Protein AF-A0A7X9U4Y9-F1 (afdb_monomer_lite)

Foldseek 3Di:
DDDPPPPQPDQDDDDDPVQAPPPPPDPPGPVVVNVVSNVVNVVVVVVVVVVVVVVD
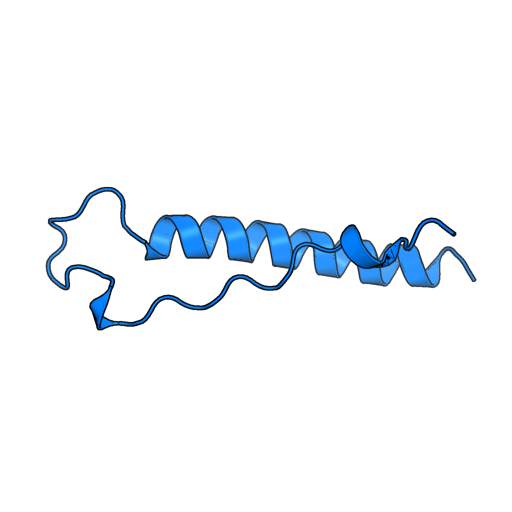
Radius of gyration: 15.99 Å; chains: 1; bounding box: 38×28×39 Å

Structure (mmCIF, N/CA/C/O backbone):
data_AF-A0A7X9U4Y9-F1
#
_entry.id   AF-A0A7X9U4Y9-F1
#
loop_
_atom_site.group_PDB
_atom_site.id
_atom_site.type_symbol
_atom_site.label_atom_id
_atom_site.label_alt_id
_atom_site.label_comp_id
_atom_site.label_asym_id
_atom_site.label_entity_id
_atom_site.label_seq_id
_atom_site.pdbx_PDB_ins_code
_atom_site.Cartn_x
_atom_site.Cartn_y
_atom_site.Cartn_z
_atom_site.occupancy
_atom_site.B_iso_or_equiv
_atom_site.auth_seq_id
_atom_site.auth_comp_id
_atom_site.auth_asym_id
_atom_site.auth_atom_id
_atom_site.pdbx_PDB_model_num
ATOM 1 N N . MET A 1 1 ? -23.531 20.386 4.575 1.00 45.12 1 MET A N 1
ATOM 2 C CA . MET A 1 1 ? -23.144 19.084 5.160 1.00 45.12 1 MET A CA 1
ATOM 3 C C . MET A 1 1 ? -21.787 18.702 4.584 1.00 45.12 1 MET A C 1
ATOM 5 O O . MET A 1 1 ? -21.729 18.269 3.443 1.00 45.12 1 MET A O 1
ATOM 9 N N . GLN A 1 2 ? -20.691 18.977 5.292 1.00 49.84 2 GLN A N 1
ATOM 10 C CA . GLN A 1 2 ? -19.345 18.656 4.803 1.00 49.84 2 GLN A CA 1
ATOM 11 C C . GLN A 1 2 ? -18.997 17.246 5.282 1.00 49.84 2 GLN A C 1
ATOM 13 O O . GLN A 1 2 ? -18.808 17.010 6.472 1.00 49.84 2 GLN A O 1
ATOM 18 N N . ASN A 1 3 ? -19.028 16.291 4.355 1.00 51.28 3 ASN A N 1
ATOM 19 C CA . ASN A 1 3 ? -18.776 14.884 4.623 1.00 51.28 3 ASN A CA 1
ATOM 20 C C . ASN A 1 3 ? -17.277 14.704 4.929 1.00 51.28 3 ASN A C 1
ATOM 22 O O . ASN A 1 3 ? -16.438 14.753 4.034 1.00 51.28 3 ASN A O 1
ATOM 26 N N . LEU A 1 4 ? -16.932 14.552 6.210 1.00 56.97 4 LEU A N 1
ATOM 27 C CA . LEU A 1 4 ? -15.551 14.461 6.704 1.00 56.97 4 LEU A CA 1
ATOM 28 C C . LEU A 1 4 ? -14.890 13.094 6.415 1.00 56.97 4 LEU A C 1
ATOM 30 O O . LEU A 1 4 ? -13.788 12.821 6.889 1.00 56.97 4 LEU A O 1
ATOM 34 N N . SER A 1 5 ? -15.554 12.233 5.637 1.00 55.69 5 SER A N 1
ATOM 35 C CA . SER A 1 5 ? -15.082 10.884 5.303 1.00 55.69 5 SER A CA 1
ATOM 36 C C . SER A 1 5 ? -13.962 10.879 4.248 1.00 55.69 5 SER A C 1
ATOM 38 O O . SER A 1 5 ? -13.237 9.898 4.110 1.00 55.69 5 SER A O 1
ATOM 40 N N . SER A 1 6 ? -13.737 12.001 3.555 1.00 55.81 6 SER A N 1
ATOM 41 C CA . SER A 1 6 ? -12.730 12.125 2.487 1.00 55.81 6 SER A CA 1
ATOM 42 C C . SER A 1 6 ? -11.284 12.309 2.972 1.00 55.81 6 SER A C 1
ATOM 44 O O . SER A 1 6 ? -10.376 12.388 2.152 1.00 55.81 6 SER A O 1
ATOM 46 N N . GLN A 1 7 ? -11.037 12.411 4.285 1.00 62.31 7 GLN A N 1
ATOM 47 C CA . GLN A 1 7 ? -9.700 12.724 4.823 1.00 62.31 7 GLN A CA 1
ATOM 48 C C . GLN A 1 7 ? -8.838 11.492 5.137 1.00 62.31 7 GLN A C 1
ATOM 50 O O . GLN A 1 7 ? -7.701 11.633 5.591 1.00 62.31 7 GLN A O 1
ATOM 55 N N . ILE A 1 8 ? -9.358 10.274 4.949 1.00 65.75 8 ILE A N 1
ATOM 56 C CA . ILE A 1 8 ? -8.546 9.063 5.105 1.00 65.75 8 ILE A CA 1
ATOM 57 C C . ILE A 1 8 ? -7.966 8.723 3.738 1.00 65.75 8 ILE A C 1
ATOM 59 O O . ILE A 1 8 ? -8.749 8.409 2.840 1.00 65.75 8 ILE A O 1
ATOM 63 N N . PRO A 1 9 ? -6.634 8.727 3.555 1.00 69.75 9 PRO A N 1
ATOM 64 C CA . PRO A 1 9 ? -6.078 8.146 2.347 1.00 69.75 9 PRO A CA 1
ATOM 65 C C . PRO A 1 9 ? -6.552 6.695 2.259 1.00 69.75 9 PRO A C 1
ATOM 67 O O . PRO A 1 9 ? -6.503 5.947 3.244 1.00 69.75 9 PRO A O 1
ATOM 70 N N . GLN A 1 10 ? -7.071 6.308 1.097 1.00 78.69 10 GLN A N 1
ATOM 71 C CA . GLN A 1 10 ? -7.450 4.923 0.863 1.00 78.69 10 GLN A CA 1
ATOM 72 C C . GLN A 1 10 ? -6.194 4.057 0.777 1.00 78.69 10 GLN A C 1
ATOM 74 O O . GLN A 1 10 ? -5.104 4.539 0.456 1.00 78.69 10 GLN A O 1
ATOM 79 N N . LYS A 1 11 ? -6.340 2.777 1.132 1.00 84.19 11 LYS A N 1
ATOM 80 C CA . LYS A 1 11 ? -5.231 1.828 1.055 1.00 84.19 11 LYS A CA 1
ATOM 81 C C . LYS A 1 11 ? -4.762 1.778 -0.402 1.00 84.19 11 LYS A C 1
ATOM 83 O O . LYS A 1 11 ? -5.611 1.556 -1.262 1.00 84.19 11 LYS A O 1
ATOM 88 N N . PRO A 1 12 ? -3.463 1.971 -0.685 1.00 85.50 12 PRO A N 1
ATOM 89 C CA . PRO A 1 12 ? -2.987 1.901 -2.057 1.00 85.50 12 PRO A CA 1
ATOM 90 C C . PRO A 1 12 ? -3.258 0.506 -2.621 1.00 85.50 12 PRO A C 1
ATOM 92 O O . PRO A 1 12 ? -3.114 -0.502 -1.918 1.00 85.50 12 PRO A O 1
ATOM 95 N N . GLU A 1 13 ? -3.668 0.456 -3.882 1.00 82.88 13 GLU A N 1
ATOM 96 C CA . GLU A 1 13 ? -3.877 -0.801 -4.587 1.00 82.88 13 GLU A CA 1
ATOM 97 C C . GLU A 1 13 ? -2.531 -1.426 -4.931 1.00 82.88 13 GLU A C 1
ATOM 99 O O . GLU A 1 13 ? -1.593 -0.749 -5.354 1.00 82.88 13 GLU A O 1
ATOM 104 N N . LYS A 1 14 ? -2.420 -2.734 -4.687 1.00 83.69 14 LYS A N 1
ATOM 105 C CA . LYS A 1 14 ? -1.188 -3.469 -4.953 1.00 83.69 14 LYS A CA 1
ATOM 106 C C . LYS A 1 14 ? -1.005 -3.562 -6.472 1.00 83.69 14 LYS A C 1
ATOM 108 O O . LYS A 1 14 ? -1.900 -4.111 -7.120 1.00 83.69 14 LYS A O 1
ATOM 113 N N . PRO A 1 15 ? 0.124 -3.090 -7.031 1.00 79.31 15 PRO A N 1
ATOM 114 C CA . PRO A 1 15 ? 0.379 -3.219 -8.458 1.00 79.31 15 PRO A CA 1
ATOM 115 C C . PRO A 1 15 ? 0.419 -4.700 -8.839 1.00 79.31 15 PRO A C 1
ATOM 117 O O . PRO A 1 15 ? 0.817 -5.561 -8.038 1.00 79.31 15 PRO A O 1
ATOM 120 N N . LYS A 1 16 ? -0.018 -5.014 -10.059 1.00 75.81 16 LYS A N 1
ATOM 121 C CA . LYS A 1 16 ? 0.070 -6.386 -10.571 1.00 75.81 16 LYS A CA 1
ATOM 122 C C . LYS A 1 16 ? 1.537 -6.740 -10.797 1.00 75.81 16 LYS A C 1
ATOM 124 O O . LYS A 1 16 ? 2.357 -5.874 -11.095 1.00 75.81 16 LYS A O 1
ATOM 129 N N . SER A 1 17 ? 1.864 -8.023 -10.678 1.00 66.88 17 SER A N 1
ATOM 130 C CA . SER A 1 17 ? 3.226 -8.515 -10.912 1.00 66.88 17 SER A CA 1
ATOM 131 C C . SER A 1 17 ? 3.740 -8.159 -12.314 1.00 66.88 17 SER A C 1
ATOM 133 O O . SER A 1 17 ? 4.927 -7.894 -12.458 1.00 66.88 17 SER A O 1
ATOM 135 N N . ASP A 1 18 ? 2.840 -8.071 -13.300 1.00 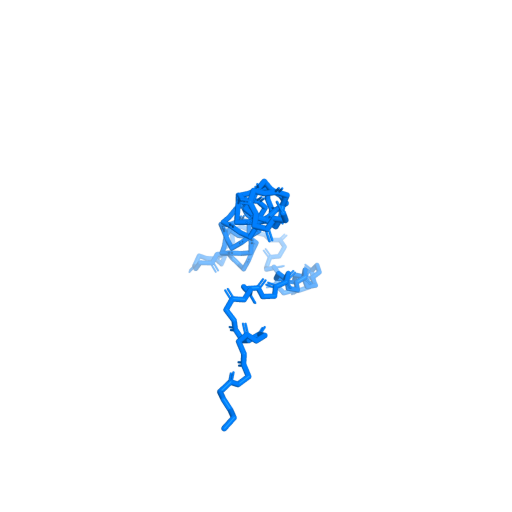65.62 18 ASP A N 1
ATOM 136 C CA . ASP A 1 18 ? 3.130 -7.699 -14.692 1.00 65.62 18 ASP A CA 1
ATOM 137 C C . ASP A 1 18 ? 3.369 -6.195 -14.920 1.00 65.62 18 ASP A C 1
ATOM 139 O O . ASP A 1 18 ? 3.911 -5.818 -15.954 1.00 65.62 18 ASP A O 1
ATOM 143 N N . GLU A 1 19 ? 2.992 -5.317 -13.980 1.00 68.56 19 GLU A N 1
ATOM 144 C CA . GLU A 1 19 ? 3.257 -3.869 -14.101 1.00 68.56 19 GLU A CA 1
ATOM 145 C C . GLU A 1 19 ? 4.675 -3.490 -13.673 1.00 68.56 19 GLU A C 1
ATOM 147 O O . GLU A 1 19 ? 5.163 -2.394 -13.948 1.00 68.56 19 GLU A O 1
ATOM 152 N N . CYS A 1 20 ? 5.367 -4.415 -13.014 1.00 67.31 20 CYS A N 1
ATOM 153 C CA . CYS A 1 20 ? 6.792 -4.306 -12.799 1.00 67.31 20 CYS A CA 1
ATOM 154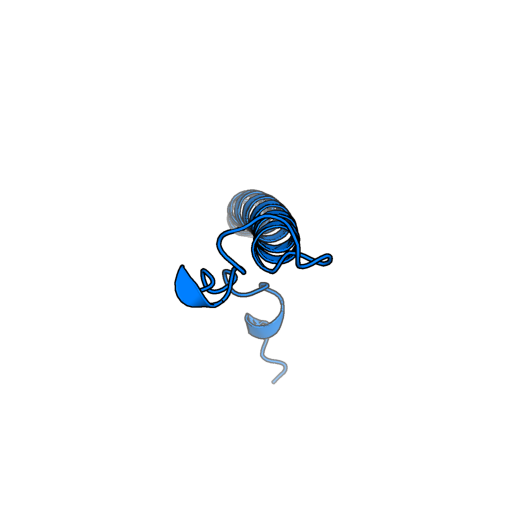 C C . CYS A 1 20 ? 7.495 -4.957 -13.978 1.00 67.31 20 CYS A C 1
ATOM 156 O O . CYS A 1 20 ? 7.387 -6.167 -14.159 1.00 67.31 20 CYS A O 1
ATOM 158 N N . CYS A 1 21 ? 8.278 -4.187 -14.735 1.00 59.53 21 CYS A N 1
ATOM 159 C CA . CYS A 1 21 ? 9.235 -4.777 -15.661 1.00 59.53 21 CYS A CA 1
ATOM 160 C C . CYS A 1 21 ? 10.103 -5.774 -14.889 1.00 59.53 21 CYS A C 1
ATOM 162 O O . CYS A 1 21 ? 10.943 -5.370 -14.081 1.00 59.53 21 CYS A O 1
ATOM 164 N N . GLY A 1 22 ? 9.881 -7.069 -15.111 1.00 56.25 22 GLY A N 1
ATOM 165 C CA . GLY A 1 22 ? 10.486 -8.188 -14.384 1.00 56.25 22 GLY A CA 1
ATOM 166 C C . GLY A 1 22 ? 11.994 -8.369 -14.599 1.00 56.25 22 GLY A C 1
ATOM 167 O O . GLY A 1 22 ? 12.474 -9.495 -14.587 1.00 56.25 22 GLY A O 1
ATOM 168 N N . GLY A 1 23 ? 12.746 -7.287 -14.817 1.00 56.69 23 GLY A N 1
ATOM 169 C CA . GLY A 1 23 ? 14.160 -7.316 -15.187 1.00 56.69 23 GLY A CA 1
ATOM 170 C C . GLY A 1 23 ? 14.953 -6.054 -14.834 1.00 56.69 23 GLY A C 1
ATOM 171 O O . GLY A 1 23 ? 15.932 -5.762 -15.507 1.00 56.69 23 GLY A O 1
ATOM 172 N N . GLY A 1 24 ? 14.535 -5.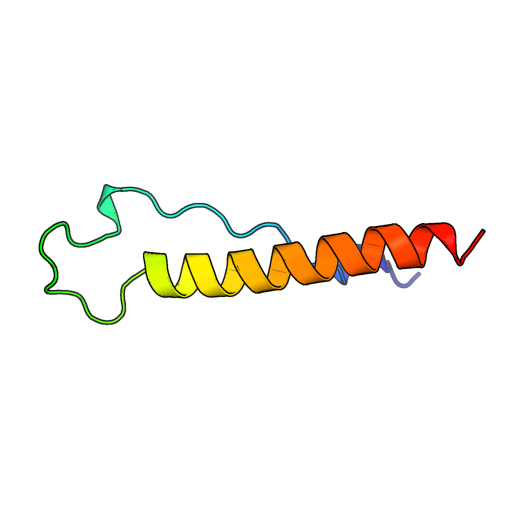264 -13.836 1.00 56.56 24 GLY A N 1
ATOM 173 C CA . GLY A 1 24 ? 15.372 -4.189 -13.270 1.00 56.56 24 GLY A CA 1
ATOM 174 C C . GLY A 1 24 ? 15.697 -3.000 -14.191 1.00 56.56 24 GLY A C 1
ATOM 175 O O . GLY A 1 24 ? 16.556 -2.198 -13.848 1.00 56.56 24 GLY A O 1
ATOM 176 N N . SER A 1 25 ? 15.033 -2.869 -15.346 1.00 63.12 25 SER A N 1
ATOM 177 C CA . SER A 1 25 ? 15.341 -1.833 -16.351 1.00 63.12 25 SER A CA 1
ATOM 178 C C . SER A 1 25 ? 14.401 -0.617 -16.314 1.00 63.12 25 SER A C 1
ATOM 180 O O . SER A 1 25 ? 14.664 0.396 -16.953 1.00 63.12 25 SER A O 1
ATOM 182 N N . CYS A 1 26 ? 13.303 -0.693 -15.557 1.00 65.69 26 CYS A N 1
ATOM 183 C CA . CYS A 1 26 ? 12.278 0.349 -15.522 1.00 65.69 26 CYS A CA 1
ATOM 184 C C . CYS A 1 26 ? 12.403 1.157 -14.227 1.00 65.69 26 CYS A C 1
ATOM 186 O O . CYS A 1 26 ? 11.866 0.781 -13.188 1.00 65.69 26 CYS A O 1
ATOM 188 N N . CYS A 1 27 ? 13.151 2.258 -14.304 1.00 59.22 27 CYS A N 1
ATOM 189 C CA . CYS A 1 27 ? 13.134 3.331 -13.314 1.00 59.22 27 CYS A CA 1
ATOM 190 C C . CYS A 1 27 ? 12.234 4.455 -13.848 1.00 59.22 27 CYS A C 1
ATOM 192 O O . CYS A 1 27 ? 12.539 4.977 -14.924 1.00 59.22 27 CYS A O 1
ATOM 194 N N . PRO A 1 28 ? 11.161 4.852 -13.136 1.00 66.94 28 PRO A N 1
ATOM 195 C CA . PRO A 1 28 ? 10.777 4.477 -11.765 1.00 66.94 28 PRO A CA 1
ATOM 196 C C . PRO A 1 28 ? 9.968 3.166 -11.661 1.00 66.94 28 PRO A C 1
ATOM 198 O O . PRO A 1 28 ? 9.098 2.885 -12.483 1.00 66.94 28 PRO A O 1
ATOM 201 N N . CYS A 1 29 ? 10.230 2.372 -10.617 1.00 77.75 29 CYS A N 1
ATOM 202 C CA . CYS A 1 29 ? 9.515 1.126 -10.342 1.00 77.75 29 CYS A CA 1
ATOM 203 C C . CYS A 1 29 ? 8.179 1.404 -9.637 1.00 77.75 29 CYS A C 1
ATOM 205 O O . CYS A 1 29 ? 8.143 2.016 -8.568 1.00 77.75 29 CYS A O 1
ATOM 207 N N . VAL A 1 30 ? 7.079 0.877 -10.184 1.00 79.88 30 VAL A N 1
ATOM 208 C CA . VAL A 1 30 ? 5.728 1.000 -9.598 1.00 79.88 30 VAL A CA 1
ATOM 209 C C . VAL A 1 30 ? 5.645 0.462 -8.166 1.00 79.88 30 VAL A C 1
ATOM 211 O O . VAL A 1 30 ? 4.844 0.929 -7.357 1.00 79.88 30 VAL A O 1
ATOM 214 N N . TRP A 1 31 ? 6.502 -0.502 -7.817 1.00 80.31 31 TRP A N 1
ATOM 215 C CA . TRP A 1 31 ? 6.558 -1.049 -6.465 1.00 80.31 31 TRP A CA 1
ATOM 216 C C . TRP A 1 31 ? 7.163 -0.098 -5.452 1.00 80.31 31 TRP A C 1
ATOM 218 O O . TRP A 1 31 ? 6.758 -0.153 -4.293 1.00 80.31 31 TRP A O 1
ATOM 228 N N . ASP A 1 32 ? 8.128 0.727 -5.845 1.00 83.19 32 ASP A N 1
ATOM 229 C CA . ASP A 1 32 ? 8.747 1.667 -4.915 1.00 83.19 32 ASP A CA 1
ATOM 230 C C . ASP A 1 32 ? 7.743 2.759 -4.545 1.00 83.19 32 ASP A C 1
ATOM 232 O O . ASP A 1 32 ? 7.476 2.957 -3.360 1.00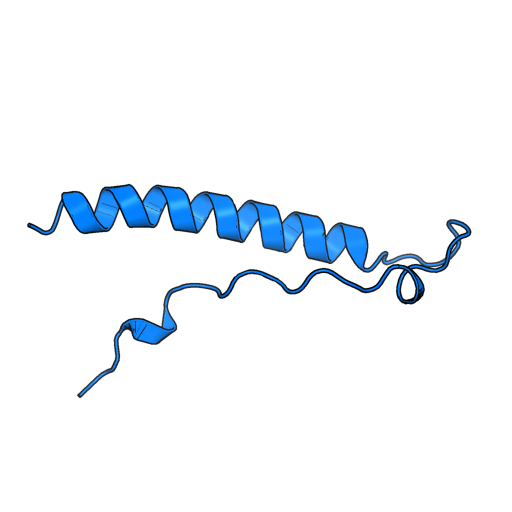 83.19 32 ASP A O 1
ATOM 236 N N . GLU A 1 33 ? 7.039 3.315 -5.534 1.00 83.94 33 GLU A N 1
ATOM 237 C CA . GLU A 1 33 ? 5.948 4.263 -5.284 1.00 83.94 33 GLU A CA 1
ATOM 238 C C . GLU A 1 33 ? 4.815 3.636 -4.444 1.00 83.94 33 GLU A C 1
ATOM 240 O O . GLU A 1 33 ? 4.318 4.243 -3.488 1.00 83.94 33 GLU A O 1
ATOM 245 N N . TYR A 1 34 ? 4.421 2.390 -4.745 1.00 86.94 34 TYR A N 1
ATOM 246 C CA . TYR A 1 34 ? 3.425 1.666 -3.949 1.00 86.94 34 TYR A CA 1
ATOM 247 C C . TYR A 1 34 ? 3.872 1.487 -2.494 1.00 86.94 34 TYR A C 1
ATOM 249 O O . TYR A 1 34 ? 3.075 1.706 -1.578 1.00 86.94 34 TYR A O 1
ATOM 257 N N . LYS A 1 35 ? 5.130 1.095 -2.255 1.00 86.56 35 LYS A N 1
ATOM 258 C CA . LYS A 1 35 ? 5.666 0.900 -0.900 1.00 86.56 35 LYS A CA 1
ATOM 259 C C . LYS A 1 35 ? 5.662 2.208 -0.117 1.00 86.56 35 LYS A C 1
ATOM 261 O O . LYS A 1 35 ? 5.228 2.197 1.034 1.00 86.56 35 LYS A O 1
ATOM 266 N N . GLU A 1 36 ? 6.078 3.318 -0.723 1.00 89.31 36 GLU A N 1
ATOM 267 C CA . GLU A 1 36 ? 6.052 4.635 -0.074 1.00 89.31 36 GLU A CA 1
ATOM 268 C C . GLU A 1 36 ? 4.629 5.034 0.331 1.00 89.31 36 GLU A C 1
ATOM 270 O O . GLU A 1 36 ? 4.365 5.344 1.501 1.00 89.31 36 GLU A O 1
ATOM 275 N N . LYS A 1 37 ? 3.675 4.920 -0.602 1.00 88.31 37 LYS A N 1
ATOM 276 C CA . LYS A 1 37 ? 2.250 5.181 -0.340 1.00 88.31 37 LYS A CA 1
ATOM 277 C C . LYS A 1 37 ? 1.691 4.251 0.746 1.00 88.31 37 LYS A C 1
ATOM 279 O O . LYS A 1 37 ? 0.911 4.688 1.596 1.00 88.31 37 LYS A O 1
ATOM 284 N N . LEU A 1 38 ? 2.101 2.981 0.763 1.00 90.88 38 LEU A N 1
ATOM 285 C CA . LEU A 1 38 ? 1.655 1.985 1.743 1.00 90.88 38 LEU A CA 1
ATOM 286 C C . LEU A 1 38 ? 2.167 2.303 3.153 1.00 90.88 38 LEU A C 1
ATOM 288 O O . LEU A 1 38 ? 1.410 2.177 4.120 1.00 90.88 38 LEU A O 1
ATOM 292 N N . VAL A 1 39 ? 3.428 2.724 3.278 1.00 91.12 39 VAL A N 1
ATOM 293 C CA . VAL A 1 39 ? 4.025 3.137 4.557 1.00 91.12 39 VAL A CA 1
ATOM 294 C C . VAL A 1 39 ? 3.295 4.360 5.109 1.00 91.12 39 VAL A C 1
ATOM 296 O O . VAL A 1 39 ? 2.854 4.334 6.262 1.00 91.12 39 VAL A O 1
ATOM 299 N N . ALA A 1 40 ? 3.084 5.385 4.279 1.00 89.19 40 ALA A N 1
ATOM 300 C CA . ALA A 1 40 ? 2.349 6.587 4.670 1.00 89.19 40 ALA A CA 1
ATOM 301 C C . ALA A 1 40 ? 0.921 6.255 5.134 1.00 89.19 40 ALA A C 1
ATOM 303 O O . ALA A 1 40 ? 0.493 6.686 6.210 1.00 89.19 40 ALA A O 1
ATOM 304 N N . TRP A 1 41 ? 0.207 5.415 4.376 1.00 89.88 41 TRP A N 1
ATOM 305 C CA . TRP A 1 41 ? -1.128 4.951 4.746 1.00 89.88 41 TRP A CA 1
ATOM 306 C C . TRP A 1 41 ? -1.131 4.254 6.110 1.00 89.88 41 TRP A C 1
ATOM 308 O O . TRP A 1 41 ? -1.947 4.582 6.971 1.00 89.88 41 TRP A O 1
ATOM 318 N N . ARG A 1 42 ? -0.189 3.335 6.346 1.00 89.12 42 ARG A N 1
ATOM 319 C CA . ARG A 1 42 ? -0.103 2.576 7.602 1.00 89.12 42 ARG A CA 1
ATOM 320 C C . ARG A 1 42 ? 0.167 3.483 8.807 1.00 89.12 42 ARG A C 1
ATOM 322 O O . ARG A 1 42 ? -0.455 3.288 9.851 1.00 89.12 42 ARG A O 1
ATOM 329 N N . CYS A 1 43 ? 1.027 4.492 8.659 1.00 89.31 43 CYS A N 1
ATOM 330 C CA . CYS A 1 43 ? 1.238 5.517 9.687 1.00 89.31 43 CYS A CA 1
ATOM 331 C C . CYS A 1 43 ? -0.058 6.266 10.016 1.00 89.31 43 CYS A C 1
ATOM 333 O O . CYS A 1 43 ? -0.434 6.373 11.184 1.00 89.31 43 CYS A O 1
ATOM 335 N N . ILE A 1 44 ? -0.783 6.723 8.995 1.00 86.25 44 ILE A N 1
ATOM 336 C CA . ILE A 1 44 ? -2.028 7.480 9.175 1.00 86.25 44 ILE A CA 1
ATOM 337 C C . ILE A 1 44 ? -3.120 6.622 9.826 1.00 86.25 44 ILE A C 1
ATOM 339 O O . ILE A 1 44 ? -3.832 7.117 10.697 1.00 86.25 44 ILE A O 1
ATOM 343 N N . GLN A 1 45 ? -3.234 5.338 9.468 1.00 86.06 45 GLN A N 1
ATOM 344 C CA . GLN A 1 45 ? -4.185 4.409 10.094 1.00 86.06 45 GLN A CA 1
ATOM 345 C C . GLN A 1 45 ? -3.929 4.230 11.594 1.00 86.06 45 GLN A C 1
ATOM 347 O O . GLN A 1 45 ? -4.874 4.253 12.383 1.00 86.06 45 GLN A O 1
ATOM 352 N N . ASN A 1 46 ? -2.662 4.086 11.994 1.00 84.06 46 ASN A N 1
ATOM 353 C CA . ASN A 1 46 ? -2.302 3.997 13.409 1.00 84.06 46 ASN A CA 1
ATOM 354 C C . ASN A 1 46 ? -2.673 5.290 14.151 1.00 84.06 46 ASN A C 1
ATOM 356 O O . ASN A 1 46 ? -3.346 5.234 15.176 1.00 84.06 46 ASN A O 1
ATOM 360 N N . ILE A 1 47 ? -2.329 6.457 13.593 1.00 83.69 47 ILE A N 1
ATOM 361 C CA . ILE A 1 47 ? -2.675 7.762 14.184 1.00 83.69 47 ILE A CA 1
ATOM 362 C C . ILE A 1 47 ? -4.198 7.938 14.292 1.00 83.69 47 ILE A C 1
ATOM 364 O O . ILE A 1 47 ? -4.689 8.468 15.287 1.00 83.69 47 ILE A O 1
ATOM 368 N N . LYS A 1 48 ? -4.962 7.481 13.294 1.00 76.25 48 LYS A N 1
ATOM 369 C CA . LYS A 1 48 ? -6.428 7.553 13.299 1.00 76.25 48 LYS 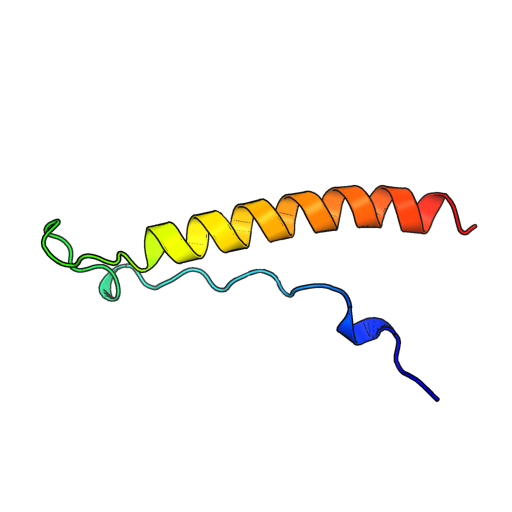A CA 1
ATOM 370 C C . LYS A 1 48 ? -7.070 6.708 14.383 1.00 76.25 48 LYS A C 1
ATOM 372 O O . LYS A 1 48 ? -7.949 7.224 15.059 1.00 76.25 48 LYS A O 1
ATOM 377 N N . LYS A 1 49 ? -6.618 5.464 14.579 1.00 70.12 49 LYS A N 1
ATOM 378 C CA . LYS A 1 49 ? -7.114 4.617 15.677 1.00 70.12 49 LYS A CA 1
ATOM 379 C C . LYS A 1 49 ? -6.986 5.327 17.027 1.00 70.12 49 LYS A C 1
ATOM 381 O O . LYS A 1 49 ? -7.948 5.368 17.780 1.00 70.12 49 LYS A O 1
ATOM 386 N N . HIS A 1 50 ? -5.842 5.967 17.268 1.00 65.88 50 HIS A N 1
ATOM 387 C CA . HIS A 1 50 ? -5.607 6.717 18.503 1.00 65.88 50 HIS A CA 1
ATOM 388 C C . HIS A 1 50 ? -6.408 8.030 18.597 1.00 65.88 50 HIS A C 1
ATOM 390 O O . HIS A 1 50 ? -6.800 8.428 19.694 1.00 65.88 50 HIS A O 1
ATOM 396 N N . LYS A 1 51 ? -6.669 8.714 17.473 1.00 64.44 51 LYS A N 1
ATOM 397 C CA . LYS A 1 51 ? -7.481 9.947 17.443 1.00 64.44 51 LYS A CA 1
ATOM 398 C C . LYS A 1 51 ? -8.981 9.699 17.618 1.00 64.44 51 LYS A C 1
ATOM 400 O O . LYS A 1 51 ? -9.646 10.532 18.221 1.00 64.44 51 LYS A O 1
ATOM 405 N N . GLU A 1 52 ? -9.507 8.587 17.109 1.00 61.34 52 GLU A N 1
ATOM 406 C CA . GLU A 1 52 ? -10.920 8.219 17.285 1.00 61.34 52 GLU A CA 1
ATOM 407 C C . GLU A 1 52 ? -11.224 7.893 18.760 1.00 61.34 52 GLU A C 1
ATOM 409 O O . GLU A 1 52 ? -12.259 8.289 19.283 1.00 61.34 52 GLU A O 1
ATOM 414 N N . GLU A 1 53 ? -10.289 7.243 19.464 1.00 60.97 53 GLU A N 1
ATOM 415 C CA . GLU A 1 53 ? -10.417 6.932 20.898 1.00 60.97 53 GLU A CA 1
ATOM 416 C C . GLU A 1 53 ? -10.329 8.160 21.813 1.00 60.97 53 GLU A C 1
ATOM 418 O O . GLU A 1 53 ? -10.922 8.161 22.887 1.00 60.97 53 GLU A O 1
ATOM 423 N N . THR A 1 54 ? -9.613 9.212 21.408 1.00 57.62 54 THR A N 1
ATOM 424 C CA . THR A 1 54 ? -9.471 10.449 22.203 1.00 57.62 54 THR A CA 1
ATOM 425 C C . THR A 1 54 ? -10.572 11.480 21.942 1.00 57.62 54 THR A C 1
ATOM 427 O O . THR A 1 54 ? -10.607 12.514 22.606 1.00 57.62 54 THR A O 1
ATOM 430 N N . ASN A 1 55 ? -11.490 11.209 21.009 1.00 59.25 55 ASN A N 1
ATOM 431 C CA . ASN A 1 55 ? -12.680 12.024 20.755 1.00 59.25 55 ASN A CA 1
ATOM 432 C C . ASN A 1 55 ? -13.973 11.313 21.201 1.00 59.25 55 ASN A C 1
ATOM 434 O O . ASN A 1 55 ? -14.991 11.402 20.517 1.00 59.25 55 ASN A O 1
ATOM 438 N N . LYS A 1 56 ? -13.934 10.587 22.325 1.00 48.12 56 LYS A N 1
ATOM 439 C CA . LYS A 1 56 ? -15.110 9.990 22.969 1.00 48.12 56 LYS A CA 1
ATOM 440 C C . LYS A 1 56 ? -15.288 10.520 24.386 1.00 48.12 56 LYS A C 1
ATOM 442 O O . LYS A 1 56 ? -14.260 10.685 25.075 1.00 48.12 56 LYS A O 1
#

Sequence (56 aa):
MQNLSSQIPQKPEKPKSDECCGGGSCCPCVWDEYKEKLVAWRCIQNIKKHKEETNK

pLDDT: mean 72.05, std 13.27, range [45.12, 91.12]

InterPro domains:
  IPR019180 Oxidoreductase-like, N-terminal [PF09791] (7-42)

Secondary structure (DSSP, 8-state):
---GGGGSPPPPPPPPGGGS-TTS--SSPHHHHHHHHHHHHHHHHHHHHHHHHTT-

Organism: NCBI:txid394751